Protein AF-A0A0S7XPN2-F1 (afdb_monomer)

Mean predicted aligned error: 11.66 Å

Secondary structure (DSSP, 8-state):
-HHHHHHHHHHHHHHHHHHHHTT-HHHHHHHHHHHHHHHHHHHHHHHHHHTT---TTHHHHHHHHHHHHHHHHHHHHHHHHHHSS-----HHHHHHHHHHHHHHHHHHHHHHTTSSS--HHHHHHHHHHHHHHHHHHHHHHHHHTT-

Solvent-accessible surface area (backbone atoms only — not comparable to full-atom values): 8320 Å² total; per-residue (Å²): 109,70,66,58,53,51,51,48,52,53,48,53,51,50,52,47,55,53,47,61,74,67,71,49,65,74,60,52,56,54,50,53,53,50,52,53,54,49,52,52,52,50,52,52,53,49,59,62,44,75,78,67,66,95,68,79,73,63,63,62,55,54,51,51,33,52,49,29,15,52,49,17,33,51,48,47,54,53,55,51,30,67,74,43,94,64,76,71,90,52,68,69,75,55,50,56,56,61,70,48,40,65,63,54,43,54,60,51,44,68,57,55,73,72,50,94,68,92,47,74,64,52,33,52,52,27,16,51,49,20,28,51,51,40,57,51,53,51,53,54,54,57,56,62,76,73,113

Organism: NCBI:txid1703775

Sequence (147 aa):
MVFFILSLVCFTLILGLYLIQTKKWTNLIYLVFFILILTAILIYSQHNRLYTIRGTKKTYEEILVFLSMCIGMISNRIVDGIKGKRFRIKLPEIIKPLFVSPIVFLFLWGVIQRMEEFSFITYCFAFQNGFFWQAVLERIGKNISKN

Radius of gyration: 18.26 Å; Cα contacts (8 Å, |Δi|>4): 84; chains: 1; bounding box: 49×29×46 Å

Foldseek 3Di:
DVVVVVLVVVVLVVVLVVVVVVVPVVVNVVSVVVVVVVVVVVVVVVVVVVVPDPDDPPPVLLVLLLVLLLVLLVVLLVVVCVVPVHNDDDPVLSVVLNNCSVVLSVVLVVVLVPDPDDDPVSSVVSSPSSNVVNVVVVVVVVVVVVD

Structure (mmCIF, N/CA/C/O backbone):
data_AF-A0A0S7XPN2-F1
#
_entry.id   AF-A0A0S7XPN2-F1
#
loop_
_atom_site.group_PDB
_atom_site.id
_atom_site.type_symbol
_atom_site.label_atom_id
_atom_site.label_alt_id
_atom_site.label_comp_id
_atom_site.label_asym_id
_atom_site.label_entity_id
_atom_site.label_seq_id
_atom_site.pdbx_PDB_ins_code
_atom_site.Cartn_x
_atom_site.Cartn_y
_atom_site.Cartn_z
_atom_site.occupancy
_atom_site.B_iso_or_equiv
_atom_site.auth_seq_id
_atom_site.auth_comp_id
_atom_site.auth_asym_id
_atom_site.auth_atom_id
_atom_site.pdbx_PDB_model_num
ATOM 1 N N . MET A 1 1 ? 9.832 2.815 -8.173 1.00 48.75 1 MET A N 1
ATOM 2 C CA . MET A 1 1 ? 10.788 3.617 -7.335 1.00 48.75 1 MET A CA 1
ATOM 3 C C . MET A 1 1 ? 10.173 4.903 -6.774 1.00 48.75 1 MET A C 1
ATOM 5 O O . MET A 1 1 ? 10.351 5.166 -5.593 1.00 48.75 1 MET A O 1
ATOM 9 N N . VAL A 1 2 ? 9.413 5.674 -7.564 1.00 48.91 2 VAL A N 1
ATOM 10 C CA . VAL A 1 2 ? 8.684 6.863 -7.068 1.00 48.91 2 VAL A CA 1
ATOM 11 C C . VAL A 1 2 ? 7.732 6.506 -5.913 1.00 48.91 2 VAL A C 1
ATOM 13 O O . VAL A 1 2 ? 7.721 7.211 -4.916 1.00 48.91 2 VAL A O 1
ATOM 16 N N . PHE A 1 3 ? 7.051 5.352 -5.965 1.00 51.25 3 PHE A N 1
ATOM 17 C CA . PHE A 1 3 ? 6.208 4.841 -4.863 1.00 51.25 3 PHE A CA 1
ATOM 18 C C . PHE A 1 3 ? 6.960 4.555 -3.579 1.00 51.25 3 PHE A C 1
ATOM 20 O O . PHE A 1 3 ? 6.428 4.785 -2.504 1.00 51.25 3 PHE A O 1
ATOM 27 N N . PHE A 1 4 ? 8.195 4.077 -3.696 1.00 57.03 4 PHE A N 1
ATOM 28 C CA . PHE A 1 4 ? 9.029 3.775 -2.543 1.00 57.03 4 PHE A CA 1
ATOM 29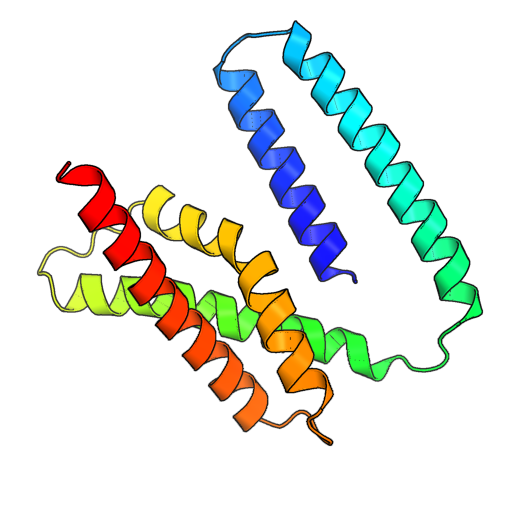 C C . PHE A 1 4 ? 9.476 5.066 -1.854 1.00 57.03 4 PHE A C 1
ATOM 31 O O . PHE A 1 4 ? 9.420 5.171 -0.637 1.00 57.03 4 PHE A O 1
ATOM 38 N N . ILE A 1 5 ? 9.830 6.085 -2.645 1.00 62.06 5 ILE A N 1
ATOM 39 C CA . ILE A 1 5 ? 10.146 7.427 -2.145 1.00 62.06 5 ILE A CA 1
ATOM 40 C C . ILE A 1 5 ? 8.906 8.055 -1.507 1.00 62.06 5 ILE A C 1
ATOM 42 O O . ILE A 1 5 ? 8.986 8.568 -0.397 1.00 62.06 5 ILE A O 1
ATOM 46 N N . LEU A 1 6 ? 7.747 7.957 -2.162 1.00 59.22 6 LEU A N 1
ATOM 47 C CA . LEU A 1 6 ? 6.499 8.520 -1.655 1.00 59.22 6 LEU A CA 1
ATOM 48 C C . LEU A 1 6 ? 6.046 7.825 -0.362 1.00 59.22 6 LEU A C 1
ATOM 50 O O . LEU A 1 6 ? 5.666 8.502 0.589 1.00 59.22 6 LEU A O 1
ATOM 54 N N . SER A 1 7 ? 6.142 6.491 -0.286 1.00 63.66 7 SER A N 1
ATOM 55 C CA . SER A 1 7 ? 5.800 5.746 0.929 1.00 63.66 7 SER A CA 1
ATOM 56 C C . SER A 1 7 ? 6.768 6.056 2.063 1.00 63.66 7 SER A C 1
ATOM 58 O O . SER A 1 7 ? 6.341 6.152 3.210 1.00 63.66 7 SER A O 1
ATOM 60 N N . LEU A 1 8 ? 8.055 6.255 1.758 1.00 64.88 8 LEU A N 1
ATOM 61 C CA . LEU A 1 8 ? 9.042 6.671 2.749 1.00 64.88 8 LEU A CA 1
ATOM 62 C C . LEU A 1 8 ? 8.781 8.082 3.273 1.00 64.88 8 LEU A C 1
ATOM 64 O O . LEU A 1 8 ? 8.865 8.287 4.478 1.00 64.88 8 LEU A O 1
ATOM 68 N N . VAL A 1 9 ? 8.447 9.028 2.392 1.00 70.31 9 VAL A N 1
ATOM 69 C CA . VAL A 1 9 ? 8.108 10.410 2.767 1.00 70.31 9 VAL A CA 1
ATOM 70 C C . VAL A 1 9 ? 6.832 10.441 3.609 1.00 70.31 9 VAL A C 1
ATOM 72 O O . VAL A 1 9 ? 6.785 11.103 4.643 1.00 70.31 9 VAL A O 1
ATOM 75 N N . CYS A 1 10 ? 5.804 9.675 3.235 1.00 66.12 10 CYS A N 1
ATOM 76 C CA . CYS A 1 10 ? 4.600 9.544 4.054 1.00 66.12 10 CYS A CA 1
ATOM 77 C C . CYS A 1 10 ? 4.899 8.894 5.414 1.00 66.12 10 CYS A C 1
ATOM 79 O O . CYS A 1 10 ? 4.375 9.338 6.435 1.00 66.12 10 CYS A O 1
ATOM 81 N N . PHE A 1 11 ? 5.762 7.877 5.452 1.00 73.31 11 PHE A N 1
ATOM 82 C CA . PHE A 1 11 ? 6.153 7.213 6.693 1.00 73.31 11 PHE A CA 1
ATOM 83 C C . PHE A 1 11 ? 6.936 8.145 7.627 1.00 73.31 11 PHE A C 1
ATOM 85 O O . PHE A 1 11 ? 6.619 8.217 8.813 1.00 73.31 11 PHE A O 1
ATOM 92 N N . THR A 1 12 ? 7.903 8.909 7.110 1.00 68.94 12 THR A N 1
ATOM 93 C CA . THR A 1 12 ? 8.684 9.864 7.913 1.00 68.94 12 THR A CA 1
ATOM 94 C C . THR A 1 12 ? 7.839 11.030 8.415 1.00 68.94 12 THR A C 1
ATOM 96 O O . THR A 1 12 ? 8.004 11.430 9.568 1.00 68.94 12 THR A O 1
ATOM 99 N N . LEU A 1 13 ? 6.884 11.524 7.622 1.00 72.38 13 LEU A N 1
ATOM 100 C CA . LEU A 1 13 ? 5.940 12.555 8.066 1.00 72.38 13 LEU A CA 1
ATOM 101 C C . LEU A 1 13 ? 5.042 12.061 9.207 1.00 72.38 13 LEU A C 1
ATOM 103 O O . LEU A 1 13 ? 4.849 12.775 10.192 1.00 72.38 13 LEU A O 1
ATOM 107 N N . ILE A 1 14 ? 4.527 10.832 9.123 1.00 72.31 14 ILE A N 1
ATOM 108 C CA . ILE A 1 14 ? 3.629 10.293 10.154 1.00 72.31 14 ILE A CA 1
ATOM 109 C C . ILE A 1 14 ? 4.403 9.920 11.425 1.00 72.31 14 ILE A C 1
ATOM 111 O O . ILE A 1 14 ? 3.929 10.188 12.530 1.00 72.31 14 ILE A O 1
ATOM 115 N N . LEU A 1 15 ? 5.619 9.387 11.286 1.00 71.69 15 LEU A N 1
ATOM 116 C CA . LEU A 1 15 ? 6.515 9.150 12.417 1.00 71.69 15 LEU A CA 1
ATOM 117 C C . LEU A 1 15 ? 6.903 10.473 13.102 1.00 71.69 15 LEU A C 1
ATOM 119 O O . LEU A 1 15 ? 6.919 10.546 14.329 1.00 71.69 15 LEU A O 1
ATOM 123 N N . GLY A 1 16 ? 7.130 11.537 12.325 1.00 70.31 16 GLY A N 1
ATOM 124 C CA . GLY A 1 16 ? 7.370 12.885 12.839 1.00 70.31 16 GLY A CA 1
ATOM 125 C C . GLY A 1 16 ? 6.188 13.432 13.640 1.00 70.31 16 GLY A C 1
ATOM 126 O O . GLY A 1 16 ? 6.368 13.865 14.777 1.00 70.31 16 GLY A O 1
ATOM 127 N N . LEU A 1 17 ? 4.968 13.341 13.103 1.00 74.69 17 LEU A N 1
ATOM 128 C CA . LEU A 1 17 ? 3.749 13.779 13.798 1.00 74.69 17 LEU A CA 1
ATOM 129 C C . LEU A 1 17 ? 3.490 12.985 15.086 1.00 74.69 17 LEU A C 1
ATOM 131 O O . LEU A 1 17 ? 3.123 13.567 16.108 1.00 74.69 17 LEU A O 1
ATOM 135 N N . TYR A 1 18 ? 3.727 11.672 15.062 1.00 77.56 18 TYR A N 1
ATOM 136 C CA . TYR A 1 18 ? 3.613 10.819 16.245 1.00 77.56 18 TYR A CA 1
ATOM 137 C C . TYR A 1 18 ? 4.636 11.202 17.323 1.00 77.56 18 TYR A C 1
ATOM 139 O O . TYR A 1 18 ? 4.290 11.351 18.495 1.00 77.56 18 TYR A O 1
ATOM 147 N N . LEU A 1 19 ? 5.893 11.441 16.940 1.00 67.69 19 LEU A N 1
ATOM 148 C CA . LEU A 1 19 ? 6.933 11.841 17.888 1.00 67.69 19 LEU A CA 1
ATOM 149 C C . LEU A 1 19 ? 6.681 13.238 18.477 1.00 67.69 19 LEU A C 1
ATOM 151 O O . LEU A 1 19 ? 6.881 13.415 19.682 1.00 67.69 19 LEU A O 1
ATOM 155 N N . ILE A 1 20 ? 6.151 14.180 17.687 1.00 73.56 20 ILE A N 1
ATOM 156 C CA . ILE A 1 20 ? 5.707 15.505 18.158 1.00 73.56 20 ILE A CA 1
ATOM 157 C C . ILE A 1 20 ? 4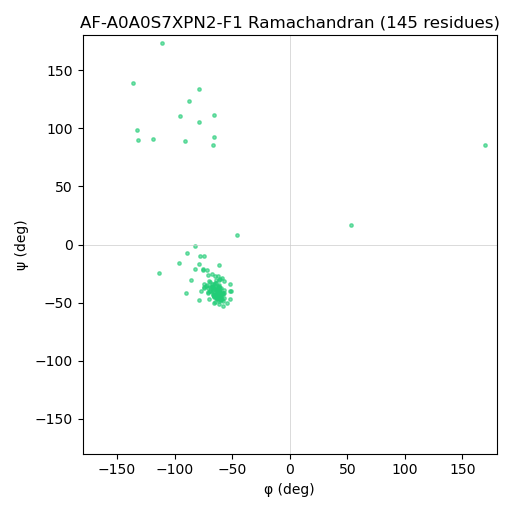.633 15.370 19.249 1.00 73.56 20 ILE A C 1
ATOM 159 O O . ILE A 1 20 ? 4.712 16.054 20.271 1.00 73.56 20 ILE A O 1
ATOM 163 N N . GLN A 1 21 ? 3.678 14.444 19.098 1.00 79.44 21 GLN A N 1
ATOM 164 C CA . GLN A 1 21 ? 2.656 14.195 20.127 1.00 79.44 21 GLN A CA 1
ATOM 165 C C . GLN A 1 21 ? 3.243 13.660 21.440 1.00 79.44 21 GLN A C 1
ATOM 167 O O . GLN A 1 21 ? 2.724 13.963 22.512 1.00 79.44 21 GLN A O 1
ATOM 172 N N . THR A 1 22 ? 4.347 12.911 21.388 1.00 79.88 22 THR A N 1
ATOM 173 C CA . THR A 1 22 ? 4.971 12.332 22.591 1.00 79.88 22 THR A CA 1
ATOM 174 C C . THR A 1 22 ? 5.885 13.294 23.367 1.00 79.88 22 THR A C 1
ATOM 176 O O . THR A 1 22 ? 6.411 12.901 24.407 1.00 79.88 22 THR A O 1
ATOM 179 N N . LYS A 1 23 ? 6.078 14.545 22.905 1.00 78.19 23 LYS A N 1
ATOM 180 C CA . LYS A 1 23 ? 6.907 15.605 23.540 1.00 78.19 23 LYS A CA 1
ATOM 181 C C . LYS A 1 23 ? 8.367 15.221 23.871 1.00 78.19 23 LYS A C 1
ATOM 183 O O . LYS A 1 23 ? 9.040 15.922 24.626 1.00 78.19 23 LYS A O 1
ATOM 188 N N . LYS A 1 24 ? 8.903 14.141 23.297 1.00 75.00 24 LYS A N 1
ATOM 189 C CA . LYS A 1 24 ? 10.291 13.700 23.521 1.00 75.00 24 LYS A CA 1
ATOM 190 C C . LYS A 1 24 ? 11.231 14.314 22.480 1.00 75.00 24 LYS A C 1
ATOM 192 O O . LYS A 1 24 ? 11.476 13.724 21.433 1.00 75.00 24 LYS A O 1
ATOM 197 N N . TRP A 1 25 ? 11.768 15.496 22.785 1.00 67.94 25 TRP A N 1
ATOM 198 C CA . TRP A 1 25 ? 12.633 16.288 21.894 1.00 67.94 25 TRP A CA 1
ATOM 199 C C . TRP A 1 25 ? 13.898 15.559 21.415 1.00 67.94 25 TRP A C 1
ATOM 201 O O . TRP A 1 25 ? 14.327 15.758 20.281 1.00 67.94 25 TRP A O 1
ATOM 211 N N . THR A 1 26 ? 14.455 14.654 22.223 1.00 74.69 26 THR A N 1
ATOM 212 C CA . THR A 1 26 ? 15.605 13.819 21.837 1.00 74.69 26 THR A CA 1
ATOM 213 C C . THR A 1 26 ? 15.295 12.913 20.641 1.00 74.69 26 THR A C 1
ATOM 215 O O . THR A 1 26 ? 16.139 12.747 19.766 1.00 74.69 26 THR A O 1
ATOM 218 N N . ASN A 1 27 ? 14.063 12.405 20.523 1.00 71.88 27 ASN A N 1
ATOM 219 C CA . ASN A 1 27 ? 13.639 11.559 19.400 1.00 71.88 27 ASN A CA 1
ATOM 220 C C . ASN A 1 27 ? 13.487 12.342 18.088 1.00 71.88 27 ASN A C 1
ATOM 222 O O . ASN A 1 27 ? 13.565 11.761 17.006 1.00 71.88 27 ASN A O 1
ATOM 226 N N . LEU A 1 28 ? 13.294 13.660 18.172 1.00 71.62 28 LEU A N 1
ATOM 227 C CA . LEU A 1 28 ? 13.147 14.528 17.008 1.00 71.62 28 LEU A CA 1
ATOM 228 C C . LEU A 1 28 ? 14.494 14.722 16.296 1.00 71.62 28 LEU A C 1
ATOM 230 O O . LEU A 1 28 ? 14.545 14.698 15.070 1.00 71.62 28 LEU A O 1
ATOM 234 N N . ILE A 1 29 ? 15.593 14.794 17.057 1.00 75.75 29 ILE A N 1
ATOM 235 C CA . ILE A 1 29 ? 16.962 14.846 16.517 1.00 75.75 29 ILE A CA 1
ATOM 236 C C . ILE A 1 29 ? 17.280 13.558 15.741 1.00 75.75 29 ILE A C 1
ATOM 238 O O . ILE A 1 29 ? 17.755 13.629 14.607 1.00 75.75 29 ILE A O 1
ATOM 242 N N . TYR A 1 30 ? 16.952 12.385 16.298 1.00 74.62 30 TYR A N 1
ATOM 243 C CA . TYR A 1 30 ? 17.141 11.104 15.605 1.00 74.62 30 TYR A CA 1
ATOM 244 C C . TYR A 1 30 ? 16.292 10.992 14.332 1.00 74.62 30 TYR A C 1
ATOM 246 O O . TYR A 1 30 ? 16.776 10.474 13.328 1.00 74.62 30 TYR A O 1
ATOM 254 N N . LEU A 1 31 ? 15.059 11.512 14.339 1.00 72.62 31 LEU A N 1
ATOM 255 C CA . LEU A 1 31 ? 14.204 11.545 13.150 1.00 72.62 31 LEU A CA 1
ATOM 256 C C . LEU A 1 31 ? 14.801 12.434 12.049 1.00 72.62 31 LEU A C 1
ATOM 258 O O . LEU A 1 31 ? 14.852 12.017 10.894 1.00 72.62 31 LEU A O 1
ATOM 262 N N . VAL A 1 32 ? 15.280 13.632 12.393 1.00 74.81 32 VAL A N 1
ATOM 263 C CA . VAL A 1 32 ? 15.926 14.538 11.428 1.00 74.81 32 VAL A CA 1
ATOM 264 C C . VAL A 1 32 ? 17.172 13.886 10.828 1.00 74.81 32 VAL A C 1
ATOM 266 O O . VAL A 1 32 ? 17.342 13.892 9.610 1.00 74.81 32 VAL A O 1
ATOM 269 N N . PHE A 1 33 ? 18.004 13.252 11.657 1.00 72.62 33 PHE A N 1
ATOM 270 C CA . PHE A 1 33 ? 19.195 12.543 11.191 1.00 72.62 33 PHE A CA 1
ATOM 271 C C . PHE A 1 33 ? 18.846 11.354 10.282 1.00 72.62 33 PHE A C 1
ATOM 273 O O . PHE A 1 33 ? 19.457 11.170 9.229 1.00 72.62 33 PHE A O 1
ATOM 280 N N . PHE A 1 34 ? 17.808 10.591 10.636 1.00 77.56 34 PHE A N 1
ATOM 281 C CA . PHE A 1 34 ? 17.290 9.499 9.815 1.00 77.56 34 PHE A CA 1
ATOM 282 C C . PHE A 1 34 ? 16.785 9.998 8.457 1.00 77.56 34 PHE A C 1
ATOM 284 O O . PHE A 1 34 ? 17.124 9.409 7.434 1.00 77.56 34 PHE A O 1
ATOM 291 N N . ILE A 1 35 ? 16.042 11.111 8.426 1.00 75.38 35 ILE A N 1
ATOM 292 C CA . ILE A 1 35 ? 15.572 11.735 7.181 1.00 75.38 35 ILE A CA 1
ATOM 293 C C . ILE A 1 35 ? 16.757 12.150 6.302 1.00 75.38 35 ILE A C 1
ATOM 295 O O . ILE A 1 35 ? 16.725 11.856 5.112 1.00 75.38 35 ILE A O 1
ATOM 299 N N . LEU A 1 36 ? 17.799 12.770 6.872 1.00 67.12 36 LEU A N 1
ATOM 300 C CA . LEU A 1 36 ? 18.991 13.217 6.135 1.00 67.12 36 LEU A CA 1
ATOM 301 C C . LEU A 1 36 ? 19.790 12.060 5.516 1.00 67.12 36 LEU A C 1
ATOM 303 O O . LEU A 1 36 ? 20.194 12.134 4.355 1.00 67.12 36 LEU A O 1
ATOM 307 N N . ILE A 1 37 ? 19.999 10.973 6.265 1.00 73.44 37 ILE A N 1
ATOM 308 C CA . ILE A 1 37 ? 20.659 9.760 5.745 1.00 73.44 37 ILE A CA 1
ATOM 309 C C . ILE A 1 37 ? 19.855 9.184 4.581 1.00 73.44 37 ILE A C 1
ATOM 311 O O . ILE A 1 37 ? 20.388 8.754 3.559 1.00 73.44 37 ILE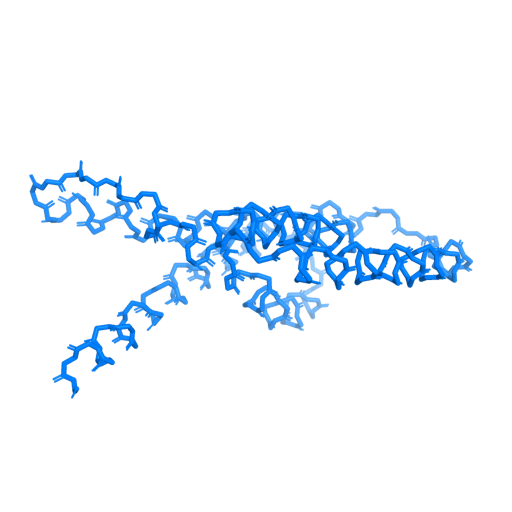 A O 1
ATOM 315 N N . LEU A 1 38 ? 18.545 9.181 4.743 1.00 70.38 38 LEU A N 1
ATOM 316 C CA . LEU A 1 38 ? 17.628 8.538 3.834 1.00 70.38 38 LEU A CA 1
ATOM 317 C C . LEU A 1 38 ? 17.462 9.336 2.534 1.00 70.38 38 LEU A C 1
ATOM 319 O O . LEU A 1 38 ? 17.453 8.737 1.45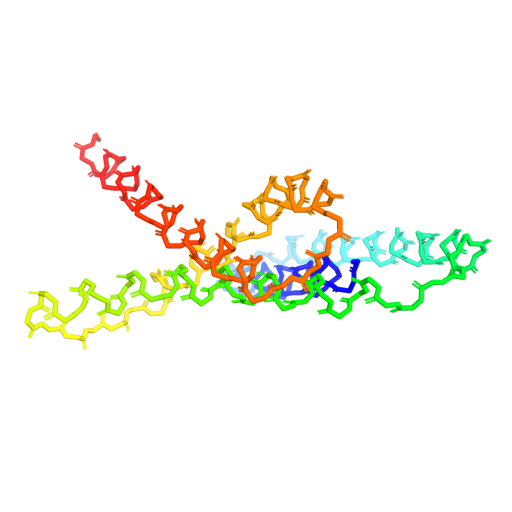8 1.00 70.38 38 LEU A O 1
ATOM 323 N N . THR A 1 39 ? 17.459 10.670 2.586 1.00 68.12 39 THR A N 1
ATOM 324 C CA . THR A 1 39 ? 17.584 11.505 1.382 1.00 68.12 39 THR A CA 1
ATOM 325 C C . THR A 1 39 ? 18.932 11.319 0.690 1.00 68.12 39 THR A C 1
ATOM 327 O O . THR A 1 39 ? 18.950 11.218 -0.536 1.00 68.12 39 THR A O 1
ATOM 330 N N . ALA A 1 40 ? 20.041 11.187 1.424 1.00 67.62 40 ALA A N 1
ATOM 331 C CA . ALA A 1 40 ? 21.354 10.921 0.828 1.00 67.62 40 ALA A CA 1
ATOM 332 C C . ALA A 1 40 ? 21.398 9.572 0.078 1.00 67.62 40 ALA A C 1
ATOM 334 O O . ALA A 1 40 ? 21.864 9.511 -1.062 1.00 67.62 40 ALA A O 1
ATOM 335 N N . ILE A 1 41 ? 20.836 8.507 0.664 1.00 73.75 41 ILE A N 1
ATOM 336 C CA . ILE A 1 41 ? 20.719 7.185 0.019 1.00 73.75 41 ILE A CA 1
ATOM 337 C C . ILE A 1 41 ? 19.845 7.264 -1.239 1.00 73.75 41 ILE A C 1
ATOM 339 O O . ILE A 1 41 ? 20.175 6.672 -2.270 1.00 73.75 41 ILE A O 1
ATOM 343 N N . LEU A 1 42 ? 18.739 8.011 -1.184 1.00 68.56 42 LEU A N 1
ATOM 344 C CA . LEU A 1 42 ? 17.858 8.188 -2.336 1.00 68.56 42 LEU A CA 1
ATOM 345 C C . LEU A 1 42 ? 18.554 8.930 -3.481 1.00 68.56 42 LEU A C 1
ATOM 347 O O . LEU A 1 42 ? 18.456 8.469 -4.621 1.00 68.56 42 LEU A O 1
ATOM 351 N N . ILE A 1 43 ? 19.286 10.008 -3.185 1.00 71.69 43 ILE A N 1
ATOM 352 C CA . ILE A 1 43 ? 20.083 10.765 -4.165 1.00 71.69 43 ILE A CA 1
ATOM 353 C C . ILE A 1 43 ? 21.154 9.865 -4.793 1.00 71.69 43 ILE A C 1
ATOM 355 O O . ILE A 1 43 ? 21.276 9.829 -6.018 1.00 71.69 43 ILE A O 1
ATOM 359 N N . TYR A 1 44 ? 21.866 9.074 -3.986 1.00 70.38 44 TYR A N 1
ATOM 360 C CA . TYR A 1 44 ? 22.864 8.119 -4.476 1.00 70.38 44 TYR A CA 1
ATOM 361 C C . TYR A 1 44 ? 22.244 7.042 -5.386 1.00 70.38 44 TYR A C 1
ATOM 363 O O . TYR A 1 44 ? 22.761 6.762 -6.470 1.00 70.38 44 TYR A O 1
ATOM 371 N N . SER A 1 45 ? 21.087 6.484 -5.007 1.00 65.75 45 SER A N 1
ATOM 372 C CA . SER A 1 45 ? 20.400 5.479 -5.834 1.00 65.75 45 SER A CA 1
ATOM 373 C C . SER A 1 45 ? 19.857 6.063 -7.145 1.00 65.75 45 SER A C 1
ATOM 375 O O . SER A 1 45 ? 19.893 5.392 -8.175 1.00 65.75 45 SER A O 1
ATOM 377 N N . GLN A 1 46 ? 19.386 7.316 -7.128 1.00 63.56 46 GLN A N 1
ATOM 378 C CA . GLN A 1 46 ? 18.921 8.041 -8.315 1.00 63.56 46 GLN A CA 1
ATOM 379 C C . GLN A 1 46 ? 20.084 8.321 -9.269 1.00 63.56 46 GLN A C 1
ATOM 381 O O . GLN A 1 46 ? 19.952 8.096 -10.473 1.00 63.56 46 GLN A O 1
ATOM 386 N N . HIS A 1 47 ? 21.235 8.731 -8.728 1.00 59.03 47 HIS A N 1
ATOM 387 C CA . HIS A 1 47 ? 22.447 8.979 -9.502 1.00 59.03 47 HIS A CA 1
ATOM 388 C C . HIS A 1 47 ? 22.907 7.716 -10.244 1.00 59.03 47 HIS A C 1
ATOM 390 O O . HIS A 1 47 ? 23.079 7.764 -11.457 1.00 59.03 47 HIS A O 1
ATOM 396 N N . ASN A 1 48 ? 22.970 6.557 -9.575 1.00 56.88 48 ASN A N 1
ATOM 397 C CA . ASN A 1 48 ? 23.313 5.283 -10.231 1.00 56.88 48 ASN A CA 1
ATOM 398 C C . ASN A 1 48 ? 22.269 4.816 -11.269 1.00 56.88 48 ASN A C 1
ATOM 400 O O . ASN A 1 48 ? 22.600 4.115 -12.228 1.00 56.88 48 ASN A O 1
ATOM 404 N N . ARG A 1 49 ? 20.994 5.197 -11.115 1.00 54.41 49 ARG A N 1
ATOM 405 C CA . ARG A 1 49 ? 19.898 4.726 -11.981 1.00 54.41 49 ARG A CA 1
ATOM 406 C C . ARG A 1 49 ? 19.726 5.543 -13.260 1.00 54.41 49 ARG A C 1
ATOM 408 O O . ARG A 1 49 ? 19.342 4.965 -14.278 1.00 54.41 49 ARG A O 1
ATOM 415 N N . LEU A 1 50 ? 20.046 6.840 -13.236 1.00 53.69 50 LEU A N 1
ATOM 416 C CA . LEU A 1 50 ? 20.086 7.688 -14.438 1.00 53.69 50 LEU A CA 1
ATOM 417 C C . LEU A 1 50 ? 21.078 7.154 -15.482 1.00 53.69 50 LEU A C 1
ATOM 419 O O . LEU A 1 50 ? 20.827 7.273 -16.677 1.00 53.69 50 LEU A O 1
ATOM 423 N N . TYR A 1 51 ? 22.133 6.468 -15.038 1.00 53.34 51 TYR A N 1
ATOM 424 C CA . TYR A 1 51 ? 23.084 5.789 -15.919 1.00 53.34 51 TYR A CA 1
ATOM 425 C C . TYR A 1 51 ? 22.591 4.441 -16.481 1.00 53.34 51 TYR A C 1
ATOM 427 O O . TYR A 1 51 ? 23.226 3.909 -17.386 1.00 53.34 51 TYR A O 1
ATOM 435 N N . THR A 1 52 ? 21.465 3.883 -16.006 1.00 53.25 52 THR A N 1
ATOM 436 C CA . THR A 1 52 ? 21.111 2.475 -16.295 1.00 53.25 52 THR A CA 1
ATOM 437 C C . THR A 1 52 ? 19.865 2.260 -17.181 1.00 53.25 52 THR A C 1
ATOM 439 O O . THR A 1 52 ? 19.781 1.212 -17.813 1.00 53.25 52 THR A O 1
ATOM 442 N N . ILE A 1 53 ? 18.870 3.164 -17.281 1.00 52.78 53 ILE A N 1
ATOM 443 C CA . ILE A 1 53 ? 17.546 2.766 -17.840 1.00 52.78 53 ILE A CA 1
ATOM 444 C C . ILE A 1 53 ? 16.979 3.721 -18.912 1.00 52.78 53 ILE A C 1
ATOM 446 O O . ILE A 1 53 ? 16.153 4.592 -18.645 1.00 52.78 53 ILE A O 1
ATOM 450 N N . ARG A 1 54 ? 17.326 3.445 -20.175 1.00 46.84 54 ARG A N 1
ATOM 451 C CA . ARG A 1 54 ? 16.481 3.688 -21.361 1.00 46.84 54 ARG A CA 1
ATOM 452 C C . ARG A 1 54 ? 15.238 2.780 -21.292 1.00 46.84 54 ARG A C 1
ATOM 454 O O . ARG A 1 54 ? 15.283 1.646 -21.757 1.00 46.84 54 ARG A O 1
ATOM 461 N N . GLY A 1 55 ? 14.128 3.253 -20.723 1.00 54.38 55 GLY A N 1
ATOM 462 C CA . GLY A 1 55 ? 12.853 2.518 -20.765 1.00 54.38 55 GLY A CA 1
ATOM 463 C C . GLY A 1 55 ? 11.776 3.094 -19.847 1.00 54.38 55 GLY A C 1
ATOM 464 O O . GLY A 1 55 ? 11.604 2.648 -18.718 1.00 54.38 55 GLY A O 1
ATOM 465 N N . THR A 1 56 ? 11.036 4.089 -20.333 1.00 54.69 56 THR A N 1
ATOM 466 C CA . THR A 1 56 ? 10.114 4.940 -19.556 1.00 54.69 56 THR A CA 1
ATOM 467 C C . THR A 1 56 ? 8.751 4.313 -19.227 1.00 54.69 56 THR A C 1
ATOM 469 O O . THR A 1 56 ? 8.078 4.788 -18.314 1.00 54.69 56 THR A O 1
ATOM 472 N N . LYS A 1 57 ? 8.337 3.231 -19.902 1.00 55.94 57 LYS A N 1
ATOM 473 C CA . LYS A 1 57 ? 6.976 2.671 -19.767 1.00 55.94 57 LYS A CA 1
ATOM 474 C C . LYS A 1 57 ? 6.689 1.968 -18.426 1.00 55.94 57 LYS A C 1
ATOM 476 O O . LYS A 1 57 ? 5.562 1.993 -17.967 1.00 55.94 57 LYS A O 1
ATOM 481 N N . LYS A 1 58 ? 7.683 1.433 -17.712 1.00 67.88 58 LYS A N 1
ATOM 482 C CA . LYS A 1 58 ? 7.408 0.581 -16.530 1.00 67.88 58 LYS A CA 1
ATOM 483 C C . LYS A 1 58 ? 6.953 1.337 -15.272 1.00 67.88 58 LYS A C 1
ATOM 485 O O . LYS A 1 58 ? 6.326 0.757 -14.393 1.00 67.88 58 LYS A O 1
ATOM 490 N N . THR A 1 59 ? 7.240 2.638 -15.167 1.00 76.12 59 THR A N 1
ATOM 491 C CA . THR A 1 59 ? 6.973 3.377 -13.919 1.00 76.12 59 THR A CA 1
ATOM 492 C C . THR A 1 59 ? 5.486 3.661 -13.710 1.00 76.12 59 THR A C 1
ATOM 494 O O . THR A 1 59 ? 5.052 3.658 -12.564 1.00 76.12 59 THR A O 1
ATOM 497 N N . TYR A 1 60 ? 4.694 3.905 -14.766 1.00 79.94 60 TYR A N 1
ATOM 498 C CA . TYR A 1 60 ? 3.272 4.227 -14.576 1.00 79.94 60 TYR A CA 1
ATOM 499 C C . TYR A 1 60 ? 2.459 2.999 -14.132 1.00 79.94 60 TYR A C 1
ATOM 501 O O . TYR A 1 60 ? 1.546 3.098 -13.315 1.00 79.94 60 TYR A O 1
ATOM 509 N N . GLU A 1 61 ? 2.836 1.827 -14.633 1.00 85.00 61 GLU A N 1
ATOM 510 C CA . GLU A 1 61 ? 2.193 0.546 -14.340 1.00 85.00 61 GLU A CA 1
ATOM 511 C C . GLU A 1 61 ? 2.404 0.145 -12.878 1.00 85.00 61 GLU A C 1
ATOM 513 O O . GLU A 1 61 ? 1.454 -0.267 -12.212 1.00 85.00 61 GLU A O 1
ATOM 518 N N . GLU A 1 62 ? 3.610 0.384 -12.343 1.00 87.38 62 GLU A N 1
ATOM 519 C CA . GLU A 1 62 ? 3.919 0.263 -10.909 1.00 87.38 62 GLU A CA 1
ATOM 520 C C . GLU A 1 62 ? 2.929 1.062 -10.042 1.00 87.38 62 GLU A C 1
ATOM 522 O O . GLU A 1 62 ? 2.403 0.530 -9.061 1.00 87.38 62 GLU A O 1
ATOM 527 N N . ILE A 1 63 ? 2.653 2.324 -10.418 1.00 85.19 63 ILE A N 1
ATOM 528 C CA . ILE A 1 63 ? 1.713 3.208 -9.698 1.00 85.19 63 ILE A CA 1
ATOM 529 C C . ILE A 1 63 ? 0.338 2.554 -9.640 1.00 85.19 63 ILE A C 1
ATOM 531 O O . ILE A 1 63 ? -0.269 2.441 -8.576 1.00 85.19 63 ILE A O 1
ATOM 535 N N . LEU A 1 64 ? -0.169 2.161 -10.809 1.00 88.06 64 LEU A N 1
ATOM 536 C CA . LEU A 1 64 ? -1.549 1.730 -10.980 1.00 88.06 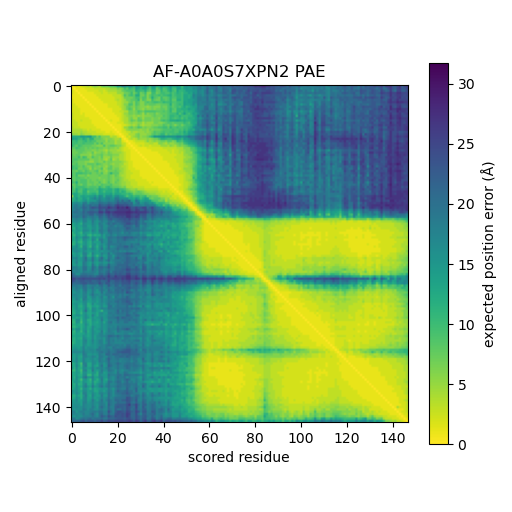64 LEU A CA 1
ATOM 537 C C . LEU A 1 64 ? -1.800 0.394 -10.286 1.00 88.06 64 LEU A C 1
ATOM 539 O O . LEU A 1 64 ? -2.853 0.215 -9.673 1.00 88.06 64 LEU A O 1
ATOM 543 N N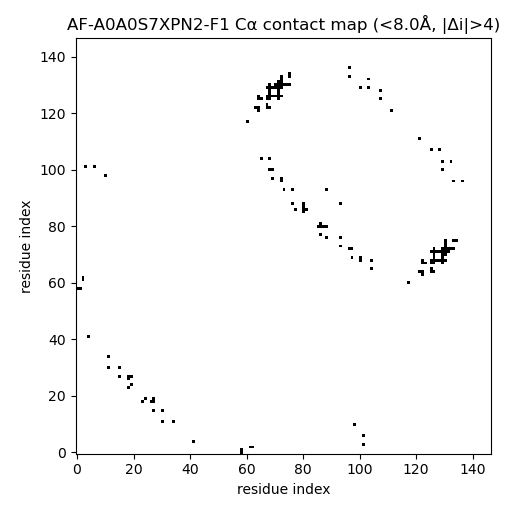 . VAL A 1 65 ? -0.822 -0.514 -10.302 1.00 92.06 65 VAL A N 1
ATOM 544 C CA . VAL A 1 65 ? -0.876 -1.759 -9.524 1.00 92.06 65 VAL A CA 1
ATOM 545 C C . VAL A 1 65 ? -0.903 -1.465 -8.026 1.00 92.06 65 VAL A C 1
ATOM 547 O O . VAL A 1 65 ? -1.745 -2.017 -7.314 1.00 92.06 65 VAL A O 1
ATOM 550 N N . PHE A 1 66 ? -0.031 -0.575 -7.541 1.00 90.81 66 PHE A N 1
ATOM 551 C CA . PHE A 1 66 ? -0.005 -0.206 -6.125 1.00 90.81 66 PHE A CA 1
ATOM 552 C C . PHE A 1 66 ? -1.333 0.416 -5.677 1.00 90.81 66 PHE A C 1
ATOM 554 O O . PHE A 1 66 ? -1.910 -0.005 -4.674 1.00 90.81 66 PHE A O 1
ATOM 561 N N . LEU A 1 67 ? -1.864 1.366 -6.453 1.00 88.44 67 LEU A N 1
ATOM 562 C CA . LEU A 1 67 ? -3.157 1.994 -6.180 1.00 88.44 67 LEU A CA 1
ATOM 563 C C . LEU A 1 67 ? -4.300 0.977 -6.204 1.00 88.44 67 LEU A C 1
ATOM 565 O O . LEU A 1 67 ? -5.119 0.978 -5.288 1.00 88.44 67 LEU A O 1
ATOM 569 N N . SER A 1 68 ? -4.331 0.077 -7.189 1.00 94.06 68 SER A N 1
ATOM 570 C CA . SER A 1 68 ? -5.360 -0.969 -7.287 1.00 94.06 68 SER A CA 1
ATOM 571 C C . SER A 1 68 ? -5.380 -1.858 -6.042 1.00 94.06 68 SER A C 1
ATOM 573 O O . SER A 1 68 ? -6.444 -2.137 -5.490 1.00 94.06 68 SER A O 1
ATOM 575 N N . MET A 1 69 ? -4.206 -2.237 -5.537 1.00 95.88 69 MET A N 1
ATOM 576 C CA . MET A 1 69 ? -4.072 -2.998 -4.294 1.00 95.88 69 MET A CA 1
ATOM 577 C C . MET A 1 69 ? -4.531 -2.194 -3.064 1.00 95.88 69 MET A C 1
ATOM 579 O O . MET A 1 69 ? -5.286 -2.715 -2.242 1.00 95.88 69 MET A O 1
ATOM 583 N N . CYS A 1 70 ? -4.147 -0.921 -2.940 1.00 90.38 70 CYS A N 1
ATOM 584 C CA . CYS A 1 70 ? -4.622 -0.050 -1.857 1.00 90.38 70 CYS A CA 1
ATOM 585 C C . CYS A 1 70 ? -6.152 0.097 -1.869 1.00 90.38 70 CYS A C 1
ATOM 587 O O . CYS A 1 70 ? -6.791 0.004 -0.819 1.00 90.38 70 CYS A O 1
ATOM 589 N N . ILE A 1 71 ? -6.756 0.256 -3.051 1.00 91.75 71 ILE A N 1
ATOM 590 C CA . ILE A 1 71 ? -8.215 0.296 -3.212 1.00 91.75 71 ILE A CA 1
ATOM 591 C C . ILE A 1 71 ? -8.833 -1.033 -2.761 1.00 91.75 71 ILE A C 1
ATOM 593 O O . ILE A 1 71 ? -9.850 -1.015 -2.070 1.00 91.75 71 ILE A O 1
ATOM 597 N N . GLY A 1 72 ? -8.209 -2.173 -3.066 1.00 94.75 72 GLY A N 1
ATOM 598 C CA . GLY A 1 72 ? -8.631 -3.485 -2.567 1.00 94.75 72 GLY A CA 1
ATOM 599 C C . GLY A 1 72 ? -8.667 -3.562 -1.039 1.00 94.75 72 GLY A C 1
ATOM 600 O O . GLY A 1 72 ? -9.672 -3.991 -0.464 1.00 94.75 72 GLY A O 1
ATOM 601 N N . MET A 1 73 ? -7.616 -3.072 -0.372 1.00 92.69 73 MET A N 1
ATOM 602 C CA . MET A 1 73 ? -7.550 -3.017 1.096 1.00 92.69 73 MET A CA 1
ATOM 603 C C . MET A 1 73 ? -8.652 -2.129 1.692 1.00 92.69 73 MET A C 1
ATOM 605 O O . MET A 1 73 ? -9.302 -2.511 2.663 1.00 92.69 73 MET A O 1
ATOM 609 N N . ILE A 1 74 ? -8.908 -0.961 1.098 1.00 89.38 74 ILE A N 1
ATOM 610 C CA . ILE A 1 74 ? -9.965 -0.046 1.560 1.00 89.38 74 ILE A CA 1
ATOM 611 C C . ILE A 1 74 ? -11.359 -0.638 1.297 1.00 89.38 74 ILE A C 1
ATOM 613 O O . ILE A 1 74 ? -12.245 -0.547 2.146 1.00 89.38 74 ILE A O 1
ATOM 617 N N . SER A 1 75 ? -11.556 -1.283 0.147 1.00 92.75 75 SER A N 1
ATOM 618 C CA . SER A 1 75 ? -12.849 -1.846 -0.266 1.00 92.75 75 SER A CA 1
ATOM 619 C C . SER A 1 75 ? -13.347 -2.911 0.702 1.00 92.75 75 SER A C 1
ATOM 621 O O . SER A 1 75 ? -14.540 -2.970 0.990 1.00 92.75 75 SER A O 1
ATOM 623 N N . ASN A 1 76 ? -12.441 -3.712 1.263 1.00 89.12 76 ASN A N 1
ATOM 624 C CA . ASN A 1 76 ? -12.783 -4.700 2.282 1.00 89.12 76 ASN A CA 1
ATOM 625 C C . ASN A 1 76 ? -13.480 -4.057 3.501 1.00 89.12 76 ASN A C 1
ATOM 627 O O . ASN A 1 76 ? -14.528 -4.532 3.935 1.00 89.12 76 ASN A O 1
ATOM 631 N N . ARG A 1 77 ? -12.996 -2.891 3.956 1.00 83.81 77 ARG A N 1
ATOM 632 C CA . ARG A 1 77 ? -13.618 -2.125 5.052 1.00 83.81 77 ARG A CA 1
ATOM 633 C C . ARG A 1 77 ? -14.988 -1.570 4.698 1.00 83.81 77 ARG A C 1
ATOM 635 O O . ARG A 1 77 ? -15.885 -1.565 5.538 1.00 83.81 77 ARG A O 1
ATOM 642 N N . ILE A 1 78 ? -15.148 -1.094 3.466 1.00 86.38 78 ILE A N 1
ATOM 643 C CA . ILE A 1 78 ? -16.433 -0.583 2.982 1.00 86.38 78 ILE A CA 1
ATOM 644 C C . ILE A 1 78 ? -17.468 -1.714 2.990 1.00 86.38 78 ILE A C 1
ATOM 646 O O . ILE A 1 78 ? -18.567 -1.530 3.510 1.00 86.38 78 ILE A O 1
ATOM 650 N N . VAL A 1 79 ? -17.101 -2.899 2.488 1.00 88.44 79 VAL A N 1
ATOM 651 C CA . VAL A 1 79 ? -17.974 -4.086 2.473 1.00 88.44 79 VAL A CA 1
ATOM 652 C C . VAL A 1 79 ? -18.386 -4.496 3.887 1.00 88.44 79 VAL A C 1
ATOM 654 O O . VAL A 1 79 ? -19.565 -4.765 4.128 1.00 88.44 79 VAL A O 1
ATOM 657 N N . ASP A 1 80 ? -17.454 -4.501 4.836 1.00 83.62 80 ASP A N 1
ATOM 658 C CA . ASP A 1 80 ? -17.757 -4.826 6.232 1.00 83.62 80 ASP A CA 1
ATOM 659 C C . ASP A 1 80 ? -18.676 -3.785 6.889 1.00 83.62 80 ASP A C 1
ATOM 661 O O . ASP A 1 80 ? -19.603 -4.148 7.619 1.00 83.62 80 ASP A O 1
ATOM 665 N N . GLY A 1 81 ? -18.488 -2.501 6.571 1.00 84.69 81 GLY A N 1
ATOM 666 C CA . GLY A 1 81 ? -19.358 -1.414 7.022 1.00 84.69 81 GLY A CA 1
ATOM 667 C C . GLY A 1 81 ? -20.772 -1.454 6.432 1.00 84.69 81 GLY A C 1
ATOM 668 O O . GLY A 1 81 ? -21.699 -0.943 7.055 1.00 84.69 81 GLY A O 1
ATOM 669 N N . ILE A 1 82 ? -20.960 -2.063 5.258 1.00 85.31 82 ILE A N 1
ATOM 670 C CA . ILE A 1 82 ? -22.290 -2.301 4.671 1.00 85.31 82 ILE A CA 1
ATOM 671 C C . ILE A 1 82 ? -22.975 -3.488 5.364 1.00 85.31 82 ILE A C 1
ATOM 673 O O . ILE A 1 82 ? -24.173 -3.440 5.641 1.00 85.31 82 ILE A O 1
ATOM 677 N N . LYS A 1 83 ? -22.222 -4.550 5.680 1.00 86.12 83 LYS A N 1
ATOM 678 C CA . LYS A 1 83 ? -22.754 -5.749 6.353 1.00 86.12 83 LYS A CA 1
ATOM 679 C C . LYS A 1 83 ? -23.114 -5.494 7.819 1.00 86.12 83 LYS A C 1
ATOM 681 O O . LYS A 1 83 ? -24.106 -6.028 8.314 1.00 86.12 83 LYS A O 1
ATOM 686 N N . GLY A 1 84 ? -22.326 -4.686 8.527 1.00 71.56 84 GLY A N 1
ATOM 687 C CA . GLY A 1 84 ? -22.610 -4.259 9.894 1.00 71.56 84 GLY A CA 1
ATOM 688 C C . GLY A 1 84 ? -23.308 -2.905 9.890 1.00 71.56 84 GLY A C 1
ATOM 689 O O . GLY A 1 84 ? -22.662 -1.916 9.595 1.00 71.56 84 GLY A O 1
ATOM 690 N N . LYS A 1 85 ? -24.598 -2.849 10.254 1.00 56.94 85 LYS A N 1
ATOM 691 C CA . LYS A 1 85 ? -25.567 -1.719 10.174 1.00 56.94 85 LYS A CA 1
ATOM 692 C C . LYS A 1 85 ? -25.138 -0.300 10.645 1.00 56.94 85 LYS A C 1
ATOM 694 O O . LYS A 1 85 ? -25.986 0.583 10.744 1.00 56.94 85 LYS A O 1
ATOM 699 N N . ARG A 1 86 ? -23.872 -0.027 10.968 1.00 62.50 86 ARG A N 1
ATOM 700 C CA . ARG A 1 86 ? -23.334 1.315 11.227 1.00 62.50 86 ARG A CA 1
ATOM 701 C C . ARG A 1 86 ? -22.033 1.514 10.459 1.00 62.50 86 ARG A C 1
ATOM 703 O O . ARG A 1 86 ? -20.960 1.147 10.933 1.00 62.50 86 ARG A O 1
ATOM 710 N N . PHE A 1 87 ? -22.142 2.184 9.318 1.00 70.31 87 PHE A N 1
ATOM 711 C CA . PHE A 1 87 ? -21.008 2.685 8.553 1.00 70.31 87 PHE A CA 1
ATOM 712 C C . PHE A 1 87 ? -20.299 3.793 9.347 1.00 70.31 87 PHE A C 1
ATOM 714 O O . PHE A 1 87 ? -20.612 4.977 9.237 1.00 70.31 87 PHE A O 1
ATOM 721 N N . ARG A 1 88 ? -19.376 3.406 10.230 1.00 77.69 88 ARG A N 1
ATOM 722 C CA . ARG A 1 88 ? -18.465 4.328 10.914 1.00 77.69 88 ARG A CA 1
ATOM 723 C C . ARG A 1 88 ? -17.046 3.955 10.541 1.00 77.69 88 ARG A C 1
ATOM 725 O O . ARG A 1 88 ? -16.416 3.140 11.207 1.00 77.69 88 ARG A O 1
ATOM 732 N N . ILE A 1 89 ? -16.556 4.574 9.474 1.00 74.31 89 ILE A N 1
ATOM 733 C CA . ILE A 1 89 ? -15.152 4.482 9.098 1.00 74.31 89 ILE A CA 1
ATOM 734 C C . ILE A 1 89 ? -14.329 5.175 10.183 1.00 74.31 89 ILE A C 1
ATOM 736 O O . ILE A 1 89 ? -14.377 6.397 10.328 1.00 74.31 89 ILE A O 1
ATOM 740 N N . LYS A 1 90 ? -13.554 4.402 10.945 1.00 79.94 90 LYS A N 1
ATOM 741 C CA . LYS A 1 90 ? -12.529 4.974 11.815 1.00 79.94 90 LYS A CA 1
ATOM 742 C C . LYS A 1 90 ? -11.248 5.123 11.014 1.00 79.94 90 LYS A C 1
ATOM 744 O O . LYS A 1 90 ? -10.715 4.148 10.493 1.00 79.94 90 LYS A O 1
ATOM 749 N N . LEU A 1 91 ? -10.723 6.341 10.962 1.00 77.25 91 LEU A N 1
ATOM 750 C CA . LEU A 1 91 ? -9.503 6.659 10.223 1.00 77.25 91 LEU A CA 1
ATOM 751 C C . LEU A 1 91 ? -8.308 5.726 10.555 1.00 77.25 91 LEU A C 1
ATOM 753 O O . LEU A 1 91 ? -7.643 5.278 9.620 1.00 77.25 91 LEU A O 1
ATOM 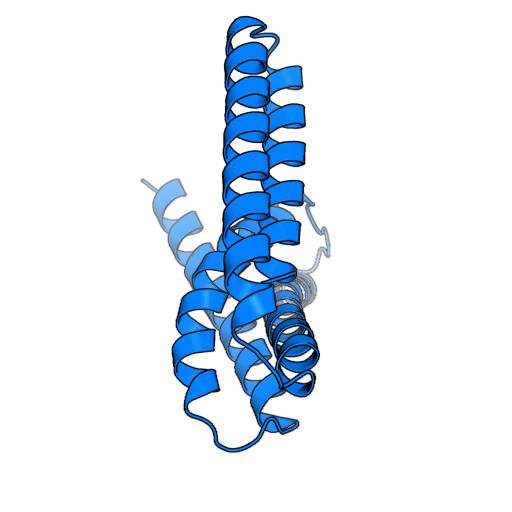757 N N . PRO A 1 92 ? -8.073 5.317 11.823 1.00 80.25 92 PRO A N 1
ATOM 758 C CA . PRO A 1 92 ? -7.015 4.355 12.149 1.00 80.25 92 PRO A CA 1
ATOM 759 C C . PRO A 1 92 ? -7.172 2.982 11.475 1.00 80.25 92 PRO A C 1
ATOM 761 O O . PRO A 1 92 ? -6.178 2.318 11.184 1.00 80.25 92 PRO A O 1
ATOM 764 N N . GLU A 1 93 ? -8.407 2.551 11.207 1.00 79.38 93 GLU A N 1
ATOM 765 C CA . GLU A 1 93 ? -8.706 1.243 10.611 1.00 79.38 93 GLU A CA 1
ATOM 766 C C . GLU A 1 93 ? -8.401 1.194 9.106 1.00 79.38 93 GLU A C 1
ATOM 768 O O . GLU A 1 93 ? -8.175 0.101 8.581 1.00 79.38 93 GLU A O 1
ATOM 773 N N . ILE A 1 94 ? -8.350 2.361 8.446 1.00 81.06 94 ILE A N 1
ATOM 774 C CA . ILE A 1 94 ? -7.920 2.541 7.048 1.00 81.06 94 ILE A CA 1
ATOM 775 C C . ILE A 1 94 ? -6.417 2.808 6.960 1.00 81.06 94 ILE A C 1
ATOM 777 O O . ILE A 1 94 ? -5.735 2.261 6.097 1.00 81.06 94 ILE A O 1
ATOM 781 N N . ILE A 1 95 ? -5.878 3.633 7.858 1.00 81.94 95 ILE A N 1
ATOM 782 C CA . ILE A 1 95 ? -4.462 4.012 7.827 1.00 81.94 95 ILE A CA 1
ATOM 783 C C . ILE A 1 95 ? -3.559 2.796 8.068 1.00 81.94 95 ILE A C 1
ATOM 785 O O . ILE A 1 95 ? -2.561 2.618 7.370 1.00 81.94 95 ILE A O 1
ATOM 789 N N . LYS A 1 96 ? -3.913 1.931 9.028 1.00 82.75 96 LYS A N 1
ATOM 790 C CA . LYS A 1 96 ? -3.103 0.756 9.381 1.00 82.75 96 LYS A CA 1
ATOM 791 C C . LYS A 1 96 ? -2.786 -0.149 8.174 1.00 82.75 96 LYS A C 1
ATOM 793 O O . LYS A 1 96 ? -1.612 -0.457 7.988 1.00 82.75 96 LYS A O 1
ATOM 798 N N . PRO A 1 97 ? -3.749 -0.572 7.339 1.00 83.25 97 PRO A N 1
ATOM 799 C CA . PRO A 1 97 ? -3.419 -1.379 6.168 1.00 83.25 97 PRO A CA 1
ATOM 800 C C . PRO A 1 97 ? -2.667 -0.640 5.074 1.00 83.25 97 PRO A C 1
ATOM 802 O O . PRO A 1 97 ? -1.803 -1.240 4.441 1.00 83.25 97 PRO A O 1
ATOM 805 N N . LEU A 1 98 ? -2.904 0.661 4.897 1.00 84.62 98 LEU A N 1
ATOM 806 C CA . LEU A 1 98 ? -2.108 1.454 3.959 1.00 84.62 98 LEU A CA 1
ATOM 807 C C . LEU A 1 98 ? -0.625 1.486 4.352 1.00 84.62 98 LEU A C 1
ATOM 809 O O . LEU A 1 98 ? 0.226 1.479 3.469 1.00 84.62 98 LEU A O 1
ATOM 813 N N . PHE A 1 99 ? -0.296 1.410 5.643 1.00 84.31 99 PHE A N 1
ATOM 814 C CA . PHE A 1 99 ? 1.092 1.253 6.093 1.00 84.31 99 PHE A CA 1
ATOM 815 C C . PHE A 1 99 ? 1.706 -0.110 5.791 1.00 84.31 99 PHE A C 1
ATOM 817 O O . PHE A 1 99 ? 2.912 -0.203 5.580 1.00 84.31 99 PHE A O 1
ATOM 824 N N . VAL A 1 100 ? 0.896 -1.166 5.771 1.00 85.56 100 VAL A N 1
ATOM 825 C CA . VAL A 1 100 ? 1.356 -2.521 5.433 1.00 85.56 100 VAL A CA 1
ATOM 826 C C . VAL A 1 100 ? 1.415 -2.717 3.913 1.00 85.56 100 VAL A C 1
ATOM 828 O O . VAL A 1 100 ? 2.163 -3.561 3.419 1.00 85.56 100 VAL A O 1
ATOM 831 N N . SER A 1 101 ? 0.681 -1.897 3.156 1.00 86.62 101 SER A N 1
ATOM 832 C CA . SER A 1 101 ? 0.579 -1.981 1.701 1.00 86.62 101 SER A CA 1
ATOM 833 C C . SER A 1 101 ? 1.927 -2.011 0.960 1.00 86.62 101 SER A C 1
ATOM 835 O O . SER A 1 101 ? 2.050 -2.852 0.074 1.00 86.62 101 SER A O 1
ATOM 837 N N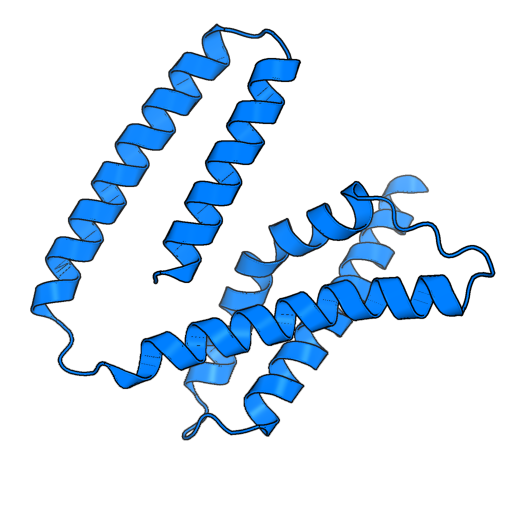 . PRO A 1 102 ? 2.989 -1.253 1.314 1.00 86.38 102 PRO A N 1
ATOM 838 C CA . PRO A 1 102 ? 4.264 -1.340 0.598 1.00 86.38 102 PRO A CA 1
ATOM 839 C C . PRO A 1 102 ? 4.923 -2.719 0.726 1.00 86.38 102 PRO A C 1
ATOM 841 O O . PRO A 1 102 ? 5.544 -3.194 -0.219 1.00 86.38 102 PRO A O 1
ATOM 844 N N . ILE A 1 103 ? 4.748 -3.391 1.868 1.00 85.94 103 ILE A N 1
ATOM 845 C CA . ILE A 1 103 ? 5.294 -4.733 2.115 1.00 85.94 103 ILE A CA 1
ATOM 846 C C . ILE A 1 103 ? 4.555 -5.759 1.249 1.00 85.94 103 ILE A C 1
ATOM 848 O O . ILE A 1 103 ? 5.182 -6.563 0.560 1.00 85.94 103 ILE A O 1
ATOM 852 N N . VAL A 1 104 ? 3.221 -5.695 1.234 1.00 89.81 104 VAL A N 1
ATOM 853 C CA . VAL A 1 104 ? 2.381 -6.567 0.394 1.00 89.81 104 VAL A CA 1
ATOM 854 C C . VAL A 1 104 ? 2.661 -6.325 -1.088 1.00 89.81 104 VAL A C 1
ATOM 856 O O . VAL A 1 104 ? 2.776 -7.273 -1.865 1.00 89.81 104 VAL A O 1
ATOM 859 N N . PHE A 1 105 ? 2.828 -5.061 -1.471 1.00 89.00 105 PHE A N 1
ATOM 860 C CA . PHE A 1 105 ? 3.154 -4.680 -2.833 1.00 89.00 105 PHE A CA 1
ATOM 861 C C . PHE A 1 105 ? 4.492 -5.253 -3.280 1.00 89.00 105 PHE A C 1
ATOM 863 O O . PHE A 1 105 ? 4.566 -5.739 -4.397 1.00 89.00 105 PHE A O 1
ATOM 870 N N . LEU A 1 106 ? 5.530 -5.259 -2.438 1.00 85.94 106 LEU A N 1
ATOM 871 C CA . LEU A 1 106 ? 6.826 -5.850 -2.799 1.00 85.94 106 LEU A CA 1
ATOM 872 C C . LEU A 1 106 ? 6.705 -7.338 -3.147 1.00 85.94 106 LEU A C 1
ATOM 874 O O . LEU A 1 106 ? 7.278 -7.784 -4.140 1.00 85.94 106 LEU A O 1
ATOM 878 N N . PHE A 1 107 ? 5.925 -8.090 -2.367 1.00 87.19 107 PHE A N 1
ATOM 879 C CA . PHE A 1 107 ? 5.661 -9.500 -2.648 1.00 87.19 107 PHE A CA 1
ATOM 880 C C . PHE A 1 107 ? 4.883 -9.678 -3.958 1.00 87.19 107 PHE A C 1
ATOM 882 O O . PHE A 1 107 ? 5.290 -10.438 -4.838 1.00 87.19 107 PHE A O 1
ATOM 889 N N . LEU A 1 108 ? 3.790 -8.928 -4.113 1.00 90.38 108 LEU A N 1
ATOM 890 C CA . LEU A 1 108 ? 2.946 -8.962 -5.303 1.00 90.38 108 LEU A CA 1
ATOM 891 C C . LEU A 1 108 ? 3.713 -8.543 -6.568 1.00 90.38 108 LEU A C 1
ATOM 893 O O . LEU A 1 108 ? 3.540 -9.129 -7.635 1.00 90.38 108 LEU A O 1
ATOM 897 N N . TRP A 1 109 ? 4.582 -7.545 -6.449 1.00 88.62 109 TRP A N 1
ATOM 898 C CA . TRP A 1 109 ? 5.361 -7.002 -7.550 1.00 88.62 109 TRP A CA 1
ATOM 899 C C . TRP A 1 109 ? 6.314 -8.044 -8.135 1.00 88.62 109 TRP A C 1
ATOM 901 O O . TRP A 1 109 ? 6.418 -8.148 -9.353 1.00 88.62 109 TRP A O 1
ATOM 911 N N . GLY A 1 110 ? 6.928 -8.889 -7.300 1.00 86.56 110 GLY A N 1
ATOM 912 C CA . GLY A 1 110 ? 7.762 -10.000 -7.775 1.00 86.56 110 GLY A CA 1
ATOM 913 C C . GLY A 1 110 ? 7.000 -11.035 -8.615 1.00 86.56 110 GLY A C 1
ATOM 914 O O . GLY A 1 110 ? 7.593 -11.677 -9.482 1.00 86.56 110 GLY A O 1
ATOM 915 N N . VAL A 1 111 ? 5.688 -11.175 -8.393 1.00 90.62 111 VAL A N 1
ATOM 916 C CA . VAL A 1 111 ? 4.801 -12.014 -9.217 1.00 90.62 111 VAL A CA 1
ATOM 917 C C . VAL A 1 111 ? 4.429 -11.289 -10.508 1.00 90.62 111 VAL A C 1
ATOM 919 O O . VAL A 1 111 ? 4.547 -11.856 -11.591 1.00 90.62 111 VAL A O 1
ATOM 922 N N . ILE A 1 112 ? 4.028 -10.021 -10.407 1.00 89.50 112 ILE A N 1
ATOM 923 C CA . ILE A 1 112 ? 3.578 -9.216 -11.551 1.00 89.50 112 ILE A CA 1
ATOM 924 C C . ILE A 1 112 ? 4.708 -8.952 -12.552 1.00 89.50 112 ILE A C 1
ATOM 926 O O . ILE A 1 112 ? 4.465 -8.967 -13.751 1.00 89.50 112 ILE A O 1
ATOM 930 N N . GLN A 1 113 ? 5.954 -8.795 -12.098 1.00 87.25 113 GLN A N 1
ATOM 931 C CA . GLN A 1 113 ? 7.111 -8.621 -12.986 1.00 87.25 113 GLN A CA 1
ATOM 932 C C . GLN A 1 113 ? 7.366 -9.805 -13.929 1.00 87.25 113 GLN A C 1
ATOM 934 O O . GLN A 1 113 ? 8.111 -9.649 -14.895 1.00 87.25 113 GLN A O 1
ATOM 939 N N . ARG A 1 114 ? 6.790 -10.979 -13.643 1.00 87.12 114 ARG A N 1
ATOM 940 C CA . ARG A 1 114 ? 6.886 -12.170 -14.499 1.00 87.12 114 ARG A CA 1
ATOM 941 C C . ARG A 1 114 ? 5.777 -12.237 -15.547 1.00 87.12 114 ARG A C 1
ATOM 943 O O . ARG A 1 114 ? 5.806 -13.130 -16.383 1.00 87.12 114 ARG A O 1
ATOM 950 N N . MET A 1 115 ? 4.795 -11.340 -15.481 1.00 87.56 115 MET A N 1
ATOM 951 C CA . MET A 1 115 ? 3.755 -11.223 -16.496 1.00 87.56 115 MET A CA 1
ATOM 952 C C . MET A 1 115 ? 4.327 -10.462 -17.694 1.00 87.56 115 MET A C 1
ATOM 954 O O . MET A 1 115 ? 4.995 -9.444 -17.519 1.00 87.56 115 MET A O 1
ATOM 958 N N . GLU A 1 116 ? 4.083 -10.967 -18.903 1.00 83.06 116 GLU A N 1
ATOM 959 C CA . GLU A 1 116 ? 4.617 -10.370 -20.135 1.00 83.06 116 GLU A CA 1
ATOM 960 C C . GLU A 1 116 ? 3.992 -8.998 -20.428 1.00 83.06 116 GLU A C 1
ATOM 962 O O . GLU A 1 116 ? 4.684 -8.092 -20.892 1.00 83.06 116 GLU A O 1
ATOM 967 N N . GLU A 1 117 ? 2.713 -8.812 -20.083 1.00 87.50 117 GLU A N 1
ATOM 968 C CA . GLU A 1 117 ? 1.966 -7.583 -20.346 1.00 87.50 117 GLU A CA 1
ATOM 969 C C . GLU A 1 117 ? 1.133 -7.137 -19.136 1.00 87.50 117 GLU A C 1
ATOM 971 O O . GLU A 1 117 ? 0.471 -7.939 -18.468 1.00 87.50 117 GLU A O 1
ATOM 976 N N . PHE A 1 118 ? 1.125 -5.824 -18.877 1.00 88.31 118 PHE A N 1
ATOM 977 C CA . PHE A 1 118 ? 0.191 -5.209 -17.938 1.00 88.31 118 PHE A CA 1
ATOM 978 C C . PHE A 1 118 ? -1.163 -5.049 -18.619 1.00 88.31 118 PHE A C 1
ATOM 980 O O . PHE A 1 118 ? -1.364 -4.171 -19.456 1.00 88.31 118 PHE A O 1
ATOM 987 N N . SER A 1 119 ? -2.107 -5.899 -18.236 1.00 93.25 119 SER A N 1
ATOM 988 C CA . SER A 1 119 ? -3.489 -5.828 -18.702 1.00 93.25 119 SER A CA 1
ATOM 989 C C . SER A 1 119 ? -4.416 -5.405 -17.565 1.00 93.25 119 SER A C 1
ATOM 991 O O . SER A 1 119 ? -4.025 -5.333 -16.397 1.00 93.25 119 SER A O 1
ATOM 993 N N . PHE A 1 120 ? -5.690 -5.172 -17.883 1.00 93.88 120 PHE A N 1
ATOM 994 C CA . PHE A 1 120 ? -6.721 -4.943 -16.868 1.00 93.88 120 PHE A CA 1
ATOM 995 C C . PHE A 1 120 ? -6.749 -6.049 -15.795 1.00 93.88 120 PHE A C 1
ATOM 997 O O . PHE A 1 120 ? -6.943 -5.772 -14.610 1.00 93.88 120 PHE A O 1
ATOM 1004 N N . ILE A 1 121 ? -6.451 -7.290 -16.195 1.00 94.94 121 ILE A N 1
ATOM 1005 C CA . ILE A 1 121 ? -6.371 -8.453 -15.305 1.00 94.94 121 ILE A CA 1
ATOM 1006 C C . ILE A 1 121 ? -5.295 -8.249 -14.232 1.00 94.94 121 ILE A C 1
ATOM 1008 O O . ILE A 1 121 ? -5.523 -8.592 -13.073 1.00 94.94 121 ILE A O 1
ATOM 1012 N N . THR A 1 122 ? -4.161 -7.631 -14.571 1.00 95.00 122 THR A N 1
ATOM 1013 C CA . THR A 1 122 ? -3.079 -7.327 -13.623 1.00 95.00 122 THR A CA 1
ATOM 1014 C C . THR A 1 122 ? -3.557 -6.397 -12.504 1.00 95.00 122 THR A C 1
ATOM 1016 O O . THR A 1 122 ? -3.246 -6.618 -11.331 1.00 95.00 122 THR A O 1
ATOM 1019 N N . TYR A 1 123 ? -4.368 -5.388 -12.833 1.00 95.31 123 TYR A N 1
ATOM 1020 C CA . TYR A 1 123 ? -4.937 -4.470 -11.842 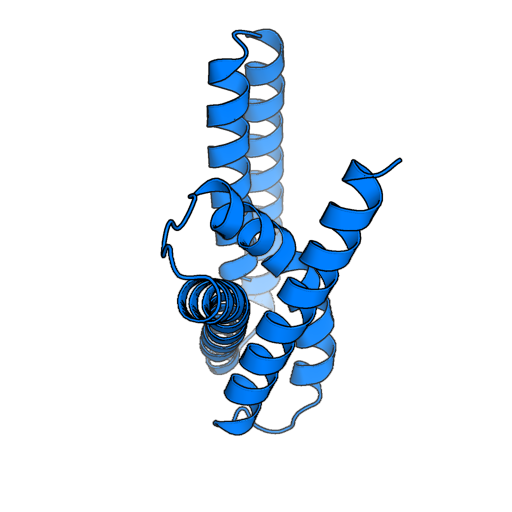1.00 95.31 123 TYR A CA 1
ATOM 1021 C C . TYR A 1 123 ? -6.001 -5.149 -10.975 1.00 95.31 123 TYR A C 1
ATOM 1023 O O . TYR A 1 123 ? -5.991 -4.986 -9.752 1.00 95.31 123 TYR A O 1
ATOM 1031 N N . CYS A 1 124 ? -6.870 -5.974 -11.568 1.00 96.44 124 CYS A N 1
ATOM 1032 C CA . CYS A 1 124 ? -7.827 -6.788 -10.815 1.00 96.44 124 CYS A CA 1
ATOM 1033 C C . CYS A 1 124 ? -7.122 -7.752 -9.854 1.00 96.44 124 CYS A C 1
ATOM 1035 O O . CYS A 1 124 ? -7.531 -7.882 -8.701 1.00 96.44 124 CYS A O 1
ATOM 1037 N N . PHE A 1 125 ? -6.040 -8.387 -10.302 1.00 96.44 125 PHE A N 1
ATOM 1038 C CA . PHE A 1 125 ? -5.230 -9.272 -9.474 1.00 96.44 125 PHE A CA 1
ATOM 1039 C C . PHE A 1 125 ? -4.607 -8.520 -8.292 1.00 96.44 125 PHE A C 1
ATOM 1041 O O . PHE A 1 125 ? -4.650 -8.996 -7.154 1.00 96.44 125 PHE A O 1
ATOM 1048 N N . ALA A 1 126 ? -4.095 -7.310 -8.525 1.00 96.38 126 ALA A N 1
ATOM 1049 C CA . ALA A 1 126 ? -3.572 -6.454 -7.467 1.00 96.38 126 ALA A CA 1
ATOM 1050 C C . ALA A 1 126 ? -4.651 -6.041 -6.456 1.00 96.38 126 ALA A C 1
ATOM 1052 O O . ALA A 1 126 ? -4.435 -6.138 -5.246 1.00 96.38 126 ALA A O 1
ATOM 1053 N N . PHE A 1 127 ? -5.832 -5.654 -6.942 1.00 97.38 127 PHE A N 1
ATOM 1054 C CA . PHE A 1 127 ? -6.997 -5.356 -6.110 1.00 97.38 127 PHE A CA 1
ATOM 1055 C C . PHE A 1 127 ? -7.401 -6.553 -5.241 1.00 97.38 127 PHE A C 1
ATOM 1057 O O . PHE A 1 127 ? -7.561 -6.404 -4.028 1.00 97.38 127 PHE A O 1
ATOM 1064 N N . GLN A 1 128 ? -7.515 -7.747 -5.828 1.00 97.19 128 GLN A N 1
ATOM 1065 C CA . GLN A 1 128 ? -7.862 -8.971 -5.100 1.00 97.19 128 GLN A CA 1
ATOM 1066 C C . GLN A 1 128 ? -6.832 -9.289 -4.010 1.00 97.19 128 GLN A C 1
ATOM 1068 O O . GLN A 1 128 ? -7.214 -9.619 -2.888 1.00 97.19 128 GLN A O 1
ATOM 1073 N N . ASN A 1 129 ? -5.539 -9.119 -4.304 1.00 96.50 129 ASN A N 1
ATOM 1074 C CA . ASN A 1 129 ? -4.473 -9.286 -3.315 1.00 96.50 129 ASN A CA 1
ATOM 1075 C C . ASN A 1 129 ? -4.594 -8.276 -2.168 1.00 96.50 129 ASN A C 1
ATOM 1077 O O . ASN A 1 129 ? -4.507 -8.660 -1.003 1.00 96.50 129 ASN A O 1
ATOM 1081 N N . GLY A 1 130 ? -4.846 -7.001 -2.472 1.00 95.75 130 GLY A N 1
ATOM 1082 C CA . GLY A 1 130 ? -5.091 -5.987 -1.447 1.00 95.75 130 GLY A CA 1
ATOM 1083 C C . GLY A 1 130 ? -6.282 -6.336 -0.553 1.00 95.75 130 GLY A C 1
ATOM 1084 O O . GLY A 1 130 ? -6.176 -6.316 0.673 1.00 95.75 130 GLY A O 1
ATOM 1085 N N . PHE A 1 131 ? -7.399 -6.734 -1.162 1.00 95.62 131 PHE A N 1
ATOM 1086 C CA . PHE A 1 131 ? -8.601 -7.158 -0.445 1.00 95.62 131 PHE A CA 1
ATOM 1087 C C . PHE A 1 131 ? -8.337 -8.367 0.467 1.00 95.62 131 PHE A C 1
ATOM 1089 O O . PHE A 1 131 ? -8.743 -8.373 1.631 1.00 95.62 131 PHE A O 1
ATOM 1096 N N . PHE A 1 132 ? -7.627 -9.377 -0.042 1.00 95.81 132 PHE A N 1
ATOM 1097 C CA . PHE A 1 132 ? -7.255 -10.578 0.703 1.00 95.81 132 PHE A CA 1
ATOM 1098 C C . PHE A 1 132 ? -6.379 -10.253 1.918 1.00 95.81 132 PHE A C 1
ATOM 1100 O O . PHE A 1 132 ? -6.696 -10.655 3.040 1.00 95.81 132 PHE A O 1
ATOM 1107 N N . TRP A 1 133 ? -5.301 -9.492 1.714 1.00 94.88 133 TRP A N 1
ATOM 1108 C CA . TRP A 1 133 ? -4.361 -9.175 2.787 1.00 94.88 133 TRP A CA 1
ATOM 1109 C C . TRP A 1 133 ? -4.996 -8.337 3.887 1.00 94.88 133 TRP A C 1
ATOM 1111 O O . TRP A 1 133 ? -4.682 -8.547 5.059 1.00 94.88 133 TRP A O 1
ATOM 1121 N N . GLN A 1 134 ? -5.944 -7.463 3.548 1.00 94.06 134 GLN A N 1
ATOM 1122 C CA . GLN A 1 134 ? -6.703 -6.754 4.568 1.00 94.06 134 GLN A CA 1
ATOM 1123 C C . GLN A 1 134 ? -7.485 -7.713 5.476 1.00 94.06 134 GLN A C 1
ATOM 1125 O O . GLN A 1 134 ? -7.389 -7.619 6.702 1.00 94.06 134 GLN A O 1
ATOM 1130 N N . ALA A 1 135 ? -8.193 -8.685 4.896 1.00 92.31 135 ALA A N 1
ATOM 1131 C CA . ALA A 1 135 ? -8.935 -9.677 5.672 1.00 92.31 135 ALA A CA 1
ATOM 1132 C C . ALA A 1 135 ? -8.015 -10.523 6.577 1.00 92.31 135 ALA A C 1
ATOM 1134 O O . ALA A 1 135 ? -8.380 -10.851 7.712 1.00 92.31 135 ALA A O 1
ATOM 1135 N N . VAL A 1 136 ? -6.805 -10.850 6.106 1.00 93.88 136 VAL A N 1
ATOM 1136 C CA . VAL A 1 136 ? -5.786 -11.565 6.895 1.00 93.88 136 VAL A CA 1
ATOM 1137 C C . VAL A 1 136 ? -5.299 -10.715 8.073 1.00 93.88 136 VAL A C 1
ATOM 1139 O O . VAL A 1 136 ? -5.319 -11.184 9.215 1.00 93.88 136 VAL A O 1
ATOM 1142 N N . LEU A 1 137 ? -4.920 -9.457 7.828 1.00 90.88 137 LEU A N 1
ATOM 1143 C CA . LEU A 1 137 ? -4.435 -8.535 8.864 1.00 90.88 137 LEU A CA 1
ATOM 1144 C C . LEU A 1 137 ? -5.481 -8.297 9.958 1.00 90.88 137 LEU A C 1
ATOM 1146 O O . LEU A 1 137 ? -5.145 -8.212 11.142 1.00 90.88 137 LEU A O 1
ATOM 1150 N N . GLU A 1 138 ? -6.754 -8.222 9.580 1.00 89.81 138 GLU A N 1
ATOM 1151 C CA . GLU A 1 138 ? -7.850 -8.090 10.535 1.00 89.81 138 GLU A CA 1
ATOM 1152 C C . GLU A 1 138 ? -8.024 -9.314 11.427 1.00 89.81 138 GLU A C 1
ATOM 1154 O O . GLU A 1 138 ? -8.215 -9.163 12.637 1.00 89.81 138 GLU A O 1
ATOM 1159 N N . ARG A 1 139 ? -7.957 -10.522 10.857 1.00 90.38 139 ARG A N 1
ATOM 1160 C CA . ARG A 1 139 ? -8.047 -11.763 11.642 1.00 90.38 139 ARG A CA 1
ATOM 1161 C C . ARG A 1 139 ? -6.913 -11.855 12.656 1.00 90.38 139 ARG A C 1
ATOM 1163 O O . ARG A 1 139 ? -7.171 -12.146 13.821 1.00 90.38 139 ARG A O 1
ATOM 1170 N N . ILE A 1 140 ? -5.688 -11.540 12.237 1.00 90.75 140 ILE A N 1
ATOM 1171 C CA . ILE A 1 140 ? -4.517 -11.521 13.123 1.00 90.75 140 ILE A CA 1
ATOM 1172 C C . ILE A 1 140 ? -4.716 -10.497 14.247 1.00 90.75 140 ILE A C 1
ATOM 1174 O O . ILE A 1 140 ? -4.532 -10.823 15.418 1.00 90.75 140 ILE A O 1
ATOM 1178 N N . GLY A 1 141 ? -5.165 -9.282 13.914 1.00 87.56 141 GLY A N 1
ATOM 1179 C CA . GLY A 1 141 ? -5.438 -8.241 14.906 1.00 87.56 141 GLY A CA 1
ATOM 1180 C C . GLY A 1 141 ? -6.480 -8.651 15.953 1.00 87.56 141 GLY A C 1
ATOM 1181 O O . GLY A 1 141 ? -6.279 -8.395 17.138 1.00 87.56 141 GLY A O 1
ATOM 1182 N N . LYS A 1 142 ? -7.561 -9.327 15.536 1.00 88.12 142 LYS A N 1
ATOM 1183 C CA . LYS A 1 142 ? -8.611 -9.831 16.442 1.00 88.12 142 LYS A CA 1
ATOM 1184 C C . LYS A 1 142 ? -8.104 -10.936 17.375 1.00 88.12 142 LYS A C 1
ATOM 1186 O O . LYS A 1 142 ? -8.523 -10.983 18.528 1.00 88.12 142 LYS A O 1
ATOM 1191 N N . ASN A 1 143 ? -7.217 -11.807 16.894 1.00 91.44 143 ASN A N 1
ATOM 1192 C CA . ASN A 1 143 ? -6.641 -12.879 17.709 1.00 91.44 143 ASN A CA 1
ATOM 1193 C C . ASN A 1 143 ? -5.700 -12.330 18.789 1.00 91.44 143 ASN A C 1
ATOM 1195 O O . ASN A 1 143 ? -5.769 -12.781 19.925 1.00 91.44 143 ASN A O 1
ATOM 1199 N N . ILE A 1 144 ? -4.887 -11.318 18.465 1.00 88.12 144 ILE A N 1
ATOM 1200 C CA . ILE A 1 144 ? -3.978 -10.681 19.434 1.00 88.12 144 ILE A CA 1
ATOM 1201 C C . ILE A 1 144 ? -4.756 -9.993 20.564 1.00 88.12 144 ILE A C 1
ATOM 1203 O O . ILE A 1 144 ? -4.323 -10.041 21.701 1.00 88.12 144 ILE A O 1
ATOM 1207 N N . SER A 1 145 ? -5.915 -9.386 20.283 1.00 84.25 145 SER A N 1
ATOM 1208 C CA . SER A 1 145 ? -6.716 -8.702 21.315 1.00 84.25 145 SER A CA 1
ATOM 1209 C C . SER A 1 145 ? -7.475 -9.622 22.281 1.00 84.25 145 SER A C 1
ATOM 1211 O O . SER A 1 145 ? -8.094 -9.121 23.214 1.00 84.25 145 SER A O 1
ATOM 1213 N N . LYS A 1 146 ? -7.528 -10.933 22.013 1.00 78.25 146 LYS A N 1
ATOM 1214 C CA . LYS A 1 146 ? -8.253 -11.911 22.845 1.00 78.25 146 LYS A CA 1
ATOM 1215 C C . LYS A 1 146 ? -7.358 -12.637 23.855 1.00 78.25 146 LYS A C 1
ATOM 1217 O O . LYS A 1 146 ? -7.906 -13.269 24.753 1.00 78.25 146 LYS A O 1
ATOM 1222 N N . ASN A 1 147 ? -6.041 -12.567 23.672 1.00 64.19 147 ASN A N 1
ATOM 1223 C CA . ASN A 1 147 ? -5.033 -13.101 24.587 1.00 64.19 147 ASN A CA 1
ATOM 1224 C C . ASN A 1 147 ? -4.510 -11.982 25.487 1.00 64.19 147 ASN A C 1
ATOM 1226 O O . ASN A 1 147 ? -4.149 -12.303 26.636 1.00 64.19 147 ASN A O 1
#

pLDDT: mean 78.99, std 12.93, range [46.84, 97.38]